Protein AF-A0A519ZBV9-F1 (afdb_monomer_lite)

Radius of gyration: 14.8 Å; chains: 1; bounding box: 34×23×39 Å

Secondary structure (DSSP, 8-state):
--EEEE---TTS-GGG-TTEESS--TTSPPSEEE-TT--EEE----TTSS-S-SSS--HHHHH--TTS---EE-PEEE-

Foldseek 3Di:
DAEAPADDDLVDALVVGLQKDFDDDPPNDFPEEDEVPGDHHYDAAQFLSPQDDPDPDCVSVVPRDPVRTGIDGGDYHYD

Sequence (79 aa):
MSETIIKVDLKKSPYENDMIHNRWHPDIPMVKTVKPGDDFIIECYDWTGGQIANNDSADDVRDVDLSQVHFLSGPVGVE

Structure (mmCIF, N/CA/C/O backbone):
data_AF-A0A519ZBV9-F1
#
_entry.id   AF-A0A519ZBV9-F1
#
loop_
_atom_site.group_PDB
_atom_site.id
_atom_site.type_symbol
_atom_site.label_atom_id
_atom_site.label_alt_id
_atom_site.label_comp_id
_atom_site.label_asym_id
_atom_site.label_entity_id
_atom_site.label_seq_id
_atom_site.pdbx_PDB_ins_code
_atom_site.Cartn_x
_atom_site.Cartn_y
_atom_site.Cartn_z
_atom_site.occupancy
_atom_site.B_iso_or_equiv
_atom_site.auth_seq_id
_atom_site.auth_comp_id
_atom_site.auth_asym_id
_atom_site.auth_atom_id
_atom_site.pdbx_PDB_model_num
ATOM 1 N N . MET A 1 1 ? 5.859 12.939 19.946 1.00 80.38 1 MET A N 1
ATOM 2 C CA . MET A 1 1 ? 6.087 12.596 18.527 1.00 80.38 1 MET A CA 1
ATOM 3 C C . MET A 1 1 ? 5.052 11.555 18.172 1.00 80.38 1 MET A C 1
ATOM 5 O O . MET A 1 1 ? 4.876 10.650 18.979 1.00 80.38 1 MET A O 1
ATOM 9 N N . SER A 1 2 ? 4.339 11.728 17.064 1.00 94.19 2 SER A N 1
ATOM 10 C CA . SER A 1 2 ? 3.294 10.800 16.625 1.00 94.19 2 SER A CA 1
ATOM 11 C C . SER A 1 2 ? 3.872 9.406 16.364 1.00 94.19 2 SER A C 1
ATOM 13 O O . SER A 1 2 ? 5.012 9.283 15.911 1.00 94.19 2 SER A O 1
ATOM 15 N N . GLU A 1 3 ? 3.112 8.361 16.685 1.00 96.88 3 GLU A N 1
ATOM 16 C CA . GLU A 1 3 ? 3.532 6.971 16.484 1.00 96.88 3 GLU A CA 1
ATOM 17 C C . GLU A 1 3 ? 3.359 6.556 15.018 1.00 96.88 3 GLU A C 1
ATOM 19 O O . GLU A 1 3 ? 2.335 6.852 14.401 1.00 96.88 3 GLU A O 1
ATOM 24 N N . THR A 1 4 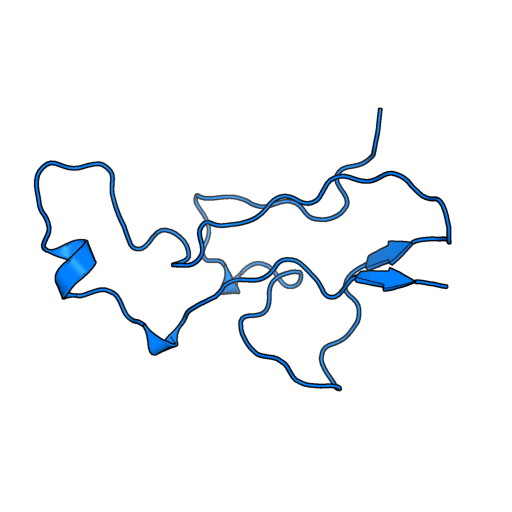? 4.337 5.834 14.462 1.00 98.38 4 THR A N 1
ATOM 25 C CA . THR A 1 4 ? 4.182 5.166 13.162 1.00 98.38 4 THR A CA 1
ATOM 26 C C . THR A 1 4 ? 3.426 3.854 13.338 1.00 98.38 4 THR A C 1
ATOM 28 O O . THR A 1 4 ? 4.010 2.856 13.768 1.00 98.38 4 THR A O 1
ATOM 31 N N . ILE A 1 5 ? 2.139 3.852 12.992 1.00 98.19 5 ILE A N 1
ATOM 32 C CA . ILE A 1 5 ? 1.239 2.714 13.227 1.00 98.19 5 ILE A CA 1
ATOM 33 C C . ILE A 1 5 ? 1.284 1.668 12.108 1.00 98.19 5 ILE A C 1
ATOM 35 O O . ILE A 1 5 ? 1.011 0.500 12.364 1.00 98.19 5 ILE A O 1
ATOM 39 N N . ILE A 1 6 ? 1.667 2.056 10.891 1.00 98.56 6 ILE A N 1
ATOM 40 C CA . ILE A 1 6 ? 1.904 1.141 9.767 1.00 98.56 6 ILE A CA 1
ATOM 41 C C . ILE A 1 6 ? 3.287 1.450 9.211 1.00 98.56 6 ILE A C 1
ATOM 43 O O . ILE A 1 6 ? 3.558 2.588 8.825 1.00 98.56 6 ILE A O 1
ATOM 47 N N . LYS A 1 7 ? 4.153 0.433 9.207 1.00 98.31 7 LYS A N 1
ATOM 48 C CA . LYS A 1 7 ? 5.527 0.518 8.707 1.00 98.31 7 LYS A CA 1
ATOM 49 C C . LYS A 1 7 ? 5.675 -0.223 7.389 1.00 98.31 7 LYS A C 1
ATOM 51 O O . LYS A 1 7 ? 5.023 -1.246 7.175 1.00 98.31 7 LYS A O 1
ATOM 56 N N . VAL A 1 8 ? 6.574 0.266 6.549 1.00 98.50 8 VAL A N 1
ATOM 57 C CA . VAL A 1 8 ? 6.876 -0.278 5.227 1.00 98.50 8 VAL A CA 1
ATOM 58 C C . VAL A 1 8 ? 8.375 -0.555 5.112 1.00 98.50 8 VAL A C 1
ATOM 60 O O . VAL A 1 8 ? 9.207 0.274 5.467 1.00 98.50 8 VAL A O 1
ATOM 63 N N . ASP A 1 9 ? 8.726 -1.730 4.589 1.00 98.19 9 ASP A N 1
ATOM 64 C CA . ASP A 1 9 ? 10.095 -2.069 4.199 1.00 98.19 9 ASP A CA 1
ATOM 65 C C . ASP A 1 9 ? 10.156 -2.157 2.673 1.00 98.19 9 ASP A C 1
ATOM 67 O O . ASP A 1 9 ? 9.730 -3.149 2.091 1.00 98.19 9 ASP A O 1
ATOM 71 N N . LEU A 1 10 ? 10.709 -1.129 2.023 1.00 98.12 10 LEU A N 1
ATOM 72 C CA . LEU A 1 10 ? 10.801 -1.052 0.557 1.00 98.12 10 LEU A CA 1
ATOM 73 C C . LEU A 1 10 ? 11.681 -2.150 -0.070 1.00 98.12 10 LEU A C 1
ATOM 75 O O . LEU A 1 10 ? 11.746 -2.253 -1.291 1.00 98.12 10 LEU A O 1
ATOM 79 N N . LYS A 1 11 ? 12.382 -2.960 0.737 1.00 96.81 11 LYS A N 1
ATOM 80 C CA . LYS A 1 11 ? 13.130 -4.134 0.261 1.00 96.81 11 LYS A CA 1
ATOM 81 C C . LYS A 1 11 ? 12.288 -5.411 0.221 1.00 96.81 11 LYS A C 1
ATOM 83 O O . LYS A 1 11 ? 12.790 -6.429 -0.253 1.00 96.81 11 LYS A O 1
ATOM 88 N N . LYS A 1 12 ? 11.059 -5.382 0.742 1.00 97.75 12 LYS A N 1
ATOM 89 C CA . LYS A 1 12 ? 10.136 -6.520 0.766 1.00 97.75 12 LYS A CA 1
ATOM 90 C C . LYS A 1 12 ? 8.977 -6.303 -0.188 1.00 97.75 12 LYS A C 1
ATOM 92 O O . LYS A 1 12 ? 8.598 -5.174 -0.490 1.00 97.75 12 LYS A O 1
ATOM 97 N N . SER A 1 13 ? 8.398 -7.412 -0.634 1.00 97.75 13 SER A N 1
ATOM 98 C CA . SER A 1 13 ? 7.170 -7.374 -1.415 1.00 97.75 13 SER A CA 1
ATOM 99 C C . SER A 1 13 ? 6.027 -6.776 -0.579 1.00 97.75 13 SER A C 1
ATOM 101 O O . SER A 1 13 ? 5.864 -7.172 0.580 1.00 97.75 13 SER A O 1
ATOM 103 N N . PRO A 1 14 ? 5.176 -5.894 -1.139 1.00 98.19 14 PRO A N 1
ATOM 104 C CA . PRO A 1 14 ? 3.974 -5.424 -0.449 1.00 98.19 14 PRO A CA 1
ATOM 105 C C . PRO A 1 14 ? 3.051 -6.570 -0.008 1.00 98.19 14 PRO A C 1
ATOM 107 O O . PRO A 1 14 ? 2.387 -6.456 1.017 1.00 98.19 14 PRO A O 1
ATOM 110 N N . TYR A 1 15 ? 3.063 -7.694 -0.735 1.00 98.19 15 TYR A N 1
ATOM 111 C CA . TYR A 1 15 ? 2.291 -8.899 -0.412 1.00 98.19 15 TYR A CA 1
ATOM 112 C C . TYR A 1 15 ? 2.781 -9.646 0.842 1.00 98.19 15 TYR A C 1
ATOM 114 O O . TYR A 1 15 ? 2.087 -10.536 1.318 1.00 98.19 15 TYR A O 1
ATOM 122 N N . GLU A 1 16 ? 3.961 -9.315 1.375 1.00 98.31 16 GLU A N 1
ATOM 123 C CA . GLU A 1 16 ? 4.467 -9.859 2.647 1.00 98.31 16 GLU A CA 1
ATOM 124 C C . GLU A 1 16 ? 4.041 -9.018 3.863 1.00 98.31 16 GLU A C 1
ATOM 126 O O . GLU A 1 16 ? 4.368 -9.368 4.998 1.00 98.31 16 GLU A O 1
ATOM 131 N N . ASN A 1 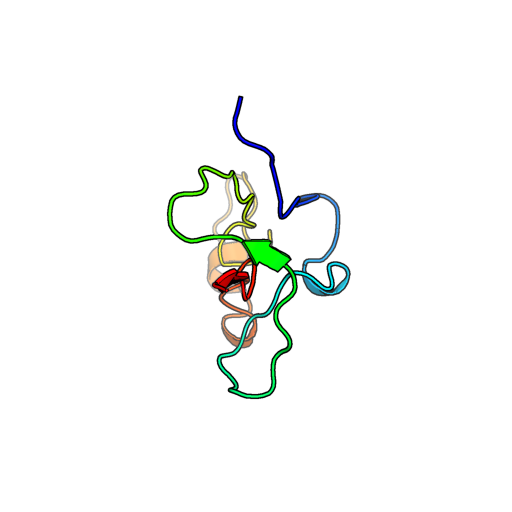17 ? 3.364 -7.884 3.648 1.00 98.31 17 ASN A N 1
ATOM 132 C CA . ASN A 1 17 ? 2.915 -6.998 4.713 1.00 98.31 17 ASN A CA 1
ATOM 133 C C . ASN A 1 17 ? 1.390 -7.058 4.853 1.00 98.31 17 ASN A C 1
ATOM 135 O O . ASN A 1 17 ? 0.666 -6.426 4.089 1.00 98.31 17 ASN A O 1
ATOM 139 N N . ASP A 1 18 ? 0.917 -7.751 5.890 1.00 98.00 18 ASP A N 1
ATOM 140 C CA . ASP A 1 18 ? -0.51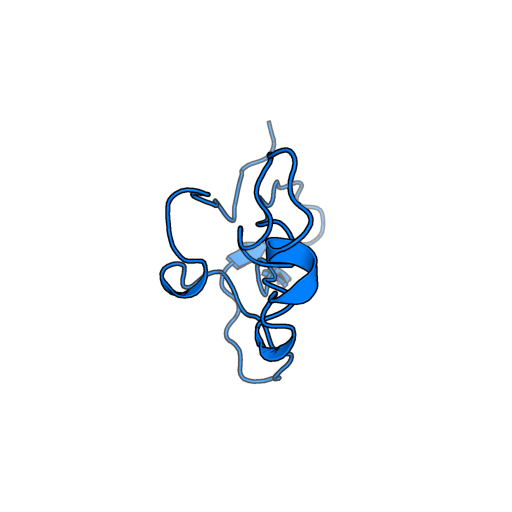3 -7.930 6.191 1.00 98.00 18 ASP A CA 1
ATOM 141 C C . ASP A 1 18 ? -1.262 -6.614 6.500 1.00 98.00 18 ASP A C 1
ATOM 143 O O . ASP A 1 18 ? -2.481 -6.615 6.657 1.00 98.00 18 ASP A O 1
ATOM 147 N N . MET A 1 19 ? -0.551 -5.483 6.607 1.00 98.50 19 MET A N 1
ATOM 148 C CA . MET A 1 19 ? -1.132 -4.142 6.765 1.00 98.50 19 MET A CA 1
ATOM 149 C C . MET A 1 19 ? -1.368 -3.413 5.433 1.00 98.50 19 MET A C 1
ATOM 151 O O . MET A 1 19 ? -1.719 -2.231 5.441 1.00 98.50 19 MET A O 1
ATOM 155 N N . ILE A 1 20 ? -1.120 -4.082 4.304 1.00 98.69 20 ILE A N 1
ATOM 156 C CA . ILE A 1 20 ? -1.240 -3.530 2.956 1.00 98.69 20 ILE A CA 1
ATOM 157 C C . ILE A 1 20 ? -2.318 -4.283 2.180 1.00 98.69 20 ILE A C 1
ATOM 159 O O . ILE A 1 20 ? -2.383 -5.509 2.191 1.00 98.69 20 ILE A O 1
ATOM 163 N N . HIS A 1 21 ? -3.135 -3.545 1.435 1.00 98.75 21 HIS A N 1
ATOM 164 C CA . HIS A 1 21 ? -4.103 -4.107 0.498 1.00 98.75 21 HIS A CA 1
ATOM 165 C C . HIS A 1 21 ? -4.070 -3.339 -0.824 1.00 98.75 21 HIS A C 1
ATOM 167 O O . HIS A 1 21 ? -3.639 -2.192 -0.874 1.00 98.75 21 HIS A O 1
ATOM 173 N N . ASN A 1 22 ? -4.531 -3.950 -1.916 1.00 98.69 22 ASN A N 1
ATOM 174 C CA . ASN A 1 22 ? -4.597 -3.287 -3.226 1.00 98.69 22 ASN A CA 1
ATOM 175 C C . ASN A 1 22 ? -5.980 -3.335 -3.881 1.00 98.69 22 ASN A C 1
ATOM 177 O O . ASN A 1 22 ? -6.133 -3.068 -5.075 1.00 98.69 22 ASN A O 1
ATOM 181 N N . ARG A 1 23 ? -7.009 -3.675 -3.103 1.00 98.62 23 ARG A N 1
ATOM 182 C CA . ARG A 1 23 ? -8.412 -3.695 -3.527 1.00 98.62 23 ARG A CA 1
ATOM 183 C C . ARG A 1 23 ? -9.296 -3.118 -2.443 1.00 98.62 23 ARG A C 1
ATOM 185 O O . ARG A 1 23 ? -8.992 -3.239 -1.262 1.00 98.62 23 ARG A O 1
ATOM 192 N N . TRP A 1 24 ? -10.416 -2.542 -2.854 1.00 98.69 24 TRP A N 1
ATOM 193 C CA . TRP A 1 24 ? -11.479 -2.152 -1.940 1.00 98.69 24 TRP A CA 1
ATOM 194 C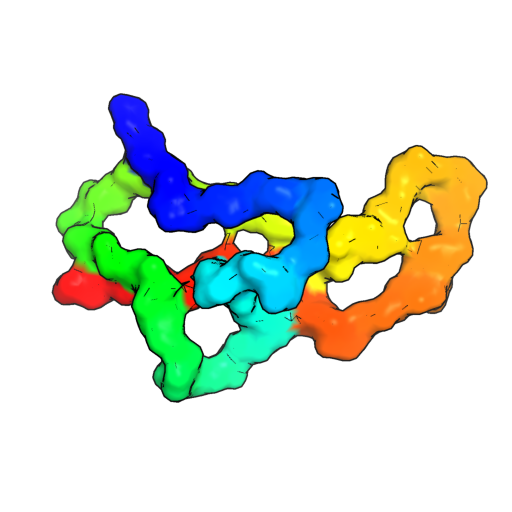 C . TRP A 1 24 ? -12.461 -3.304 -1.793 1.00 98.69 24 TRP A C 1
ATOM 196 O O . TRP A 1 24 ? -13.070 -3.729 -2.773 1.00 98.69 24 TRP A O 1
ATOM 206 N N . HIS A 1 25 ? -12.605 -3.808 -0.573 1.00 98.62 25 HIS A N 1
ATOM 207 C CA . HIS A 1 25 ? -13.600 -4.814 -0.239 1.00 98.62 25 HIS A CA 1
ATOM 208 C C . HIS A 1 25 ? -14.033 -4.618 1.222 1.00 98.62 25 HIS A C 1
ATOM 210 O O . HIS A 1 25 ? -13.165 -4.393 2.067 1.00 98.62 25 HIS A O 1
ATOM 216 N N . PRO A 1 26 ? -15.341 -4.672 1.537 1.00 98.19 26 PRO A N 1
ATOM 217 C CA . PRO A 1 26 ? -15.841 -4.389 2.887 1.00 98.19 26 PRO A CA 1
ATOM 218 C C . PRO A 1 26 ? -15.342 -5.382 3.946 1.00 98.19 26 PRO A C 1
ATOM 220 O O . PRO A 1 26 ? -15.257 -5.026 5.114 1.00 98.19 26 PRO A O 1
ATOM 223 N N . ASP A 1 27 ? -14.972 -6.594 3.533 1.00 98.50 27 ASP A N 1
ATOM 224 C CA . ASP A 1 27 ? -14.510 -7.648 4.447 1.00 98.50 27 ASP A CA 1
ATOM 225 C C . ASP A 1 27 ? -13.001 -7.594 4.752 1.00 98.50 27 ASP A C 1
ATOM 227 O O . ASP A 1 27 ? -12.479 -8.484 5.421 1.00 98.50 27 ASP A O 1
ATOM 231 N N . ILE A 1 28 ? -12.273 -6.585 4.256 1.00 98.62 28 ILE A N 1
ATOM 232 C CA . ILE A 1 28 ? -10.861 -6.408 4.621 1.00 98.62 28 ILE A CA 1
ATOM 233 C C . ILE A 1 28 ? -10.806 -5.964 6.092 1.00 98.62 28 ILE A C 1
ATOM 235 O O . ILE A 1 28 ? -11.397 -4.937 6.436 1.00 98.62 28 ILE A O 1
ATOM 239 N N . PRO A 1 29 ? -10.117 -6.709 6.973 1.00 98.25 29 PRO A N 1
ATOM 240 C CA . PRO A 1 29 ? -10.075 -6.385 8.391 1.00 98.25 29 PRO A CA 1
ATOM 241 C C . PRO A 1 29 ? -9.293 -5.093 8.642 1.00 98.25 29 PRO A C 1
ATOM 243 O O . PRO A 1 29 ? -8.300 -4.813 7.975 1.00 98.25 29 PRO A O 1
ATOM 246 N N . MET A 1 30 ? -9.708 -4.331 9.655 1.00 98.56 30 MET A N 1
ATOM 247 C CA . MET A 1 30 ? -8.935 -3.186 10.143 1.00 98.56 30 MET A CA 1
ATOM 248 C C . MET A 1 30 ? -7.597 -3.681 10.704 1.00 98.56 30 MET A C 1
ATOM 250 O O . MET A 1 30 ? -7.569 -4.560 11.565 1.00 98.56 30 MET A O 1
ATOM 254 N N . VAL A 1 31 ? -6.489 -3.109 10.238 1.00 98.38 31 VAL A N 1
ATOM 255 C CA . VAL A 1 31 ? -5.131 -3.549 10.614 1.00 98.38 31 VAL A CA 1
ATOM 256 C C . VAL A 1 31 ? -4.589 -2.771 11.816 1.00 98.38 31 VAL A C 1
ATOM 258 O O . VAL A 1 31 ? -3.669 -3.217 12.507 1.00 98.38 31 VAL A O 1
ATOM 261 N N . LYS A 1 32 ? -5.199 -1.610 12.085 1.00 98.00 32 LYS A N 1
ATOM 262 C CA . LYS A 1 32 ? -5.008 -0.754 13.260 1.00 98.00 32 LYS A CA 1
ATOM 263 C C . LYS A 1 32 ? -6.321 -0.065 13.624 1.00 98.00 32 LYS A C 1
ATOM 265 O O . LYS A 1 32 ? -7.162 0.146 12.755 1.00 98.00 32 LYS A O 1
ATOM 270 N N . THR A 1 33 ? -6.446 0.326 14.888 1.00 98.12 33 THR A N 1
ATOM 271 C CA . THR A 1 33 ? -7.565 1.121 15.405 1.00 98.12 33 THR A CA 1
ATOM 272 C C . THR A 1 33 ? -7.007 2.331 16.142 1.00 98.12 33 THR A C 1
ATOM 274 O O . THR A 1 33 ? -6.024 2.197 16.870 1.00 98.12 33 THR A O 1
ATOM 277 N N . VAL A 1 34 ? -7.622 3.493 15.938 1.00 98.31 34 VAL A N 1
ATOM 278 C CA . VAL A 1 34 ? -7.272 4.766 16.584 1.00 98.31 34 VAL A CA 1
ATOM 279 C C . VAL A 1 34 ? -8.514 5.414 17.193 1.00 98.31 34 VAL A C 1
ATOM 281 O O . VAL A 1 34 ? -9.644 5.070 16.836 1.00 98.31 34 VAL A O 1
ATOM 284 N N . LYS A 1 35 ? -8.317 6.378 18.091 1.00 98.12 35 LYS A N 1
ATOM 285 C CA . LYS A 1 35 ? -9.401 7.165 18.683 1.00 98.12 35 LYS A CA 1
ATOM 286 C C . LYS A 1 35 ? -9.650 8.451 17.899 1.00 98.12 35 LYS A C 1
ATOM 288 O O . LYS A 1 35 ? -8.726 8.998 17.291 1.00 98.12 35 LYS A O 1
ATOM 293 N N . PRO A 1 36 ? -10.877 8.998 17.946 1.00 98.56 36 PRO A N 1
ATOM 294 C CA . PRO 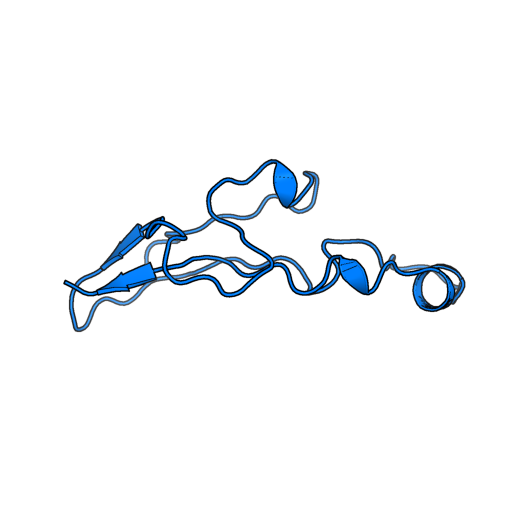A 1 36 ? -11.133 10.340 17.444 1.00 98.56 36 PRO A CA 1
ATOM 295 C C . PRO A 1 36 ? -10.178 11.370 18.071 1.00 98.56 36 PRO A C 1
ATOM 297 O O . PRO A 1 36 ? -10.181 11.571 19.285 1.00 98.56 36 PRO A O 1
ATOM 300 N N . GLY A 1 37 ? -9.386 12.038 17.228 1.00 97.69 37 GLY A N 1
ATOM 301 C CA . GLY A 1 37 ? -8.416 13.060 17.638 1.00 97.69 37 GLY A CA 1
ATOM 302 C C . GLY A 1 37 ? -6.967 12.582 17.788 1.00 97.69 37 GLY A C 1
ATOM 303 O O . GLY A 1 37 ? -6.123 13.407 18.128 1.00 97.69 37 GLY A O 1
ATOM 304 N N . ASP A 1 38 ? -6.665 11.304 17.534 1.00 97.69 38 ASP A N 1
ATOM 305 C CA . ASP A 1 38 ? -5.286 10.799 17.559 1.00 97.69 38 ASP A CA 1
ATOM 306 C C . ASP A 1 38 ? -4.446 11.313 16.373 1.00 97.69 38 ASP A C 1
ATOM 308 O O . ASP A 1 38 ? -4.886 11.286 15.222 1.00 97.69 38 ASP A O 1
ATOM 312 N N . ASP A 1 39 ? -3.191 11.685 16.657 1.00 98.12 39 ASP A N 1
ATOM 313 C CA . ASP A 1 39 ? -2.160 11.986 15.657 1.00 98.12 39 ASP A CA 1
ATOM 314 C C . ASP A 1 39 ? -1.225 10.780 15.461 1.00 98.12 39 ASP A C 1
ATOM 316 O O . ASP A 1 39 ? -0.559 10.330 16.399 1.00 98.12 39 ASP A O 1
ATOM 320 N N . PHE A 1 40 ? -1.081 10.301 14.226 1.00 98.25 40 PHE A N 1
ATOM 321 C CA . PHE A 1 40 ? -0.240 9.147 13.886 1.00 98.25 40 PHE A CA 1
ATOM 322 C C . PHE A 1 40 ? 0.443 9.309 12.521 1.00 98.25 40 PHE A C 1
ATOM 324 O O . PHE A 1 40 ? 0.110 10.189 11.730 1.00 98.25 40 PHE A O 1
ATOM 331 N N . ILE A 1 41 ? 1.423 8.447 12.253 1.00 98.62 41 ILE A N 1
ATOM 332 C CA . ILE A 1 41 ? 2.162 8.371 10.990 1.00 98.62 41 ILE A CA 1
ATOM 333 C C . ILE A 1 41 ? 1.858 7.028 10.317 1.00 98.62 41 ILE A C 1
ATOM 335 O O . ILE A 1 41 ? 1.808 5.982 10.970 1.00 98.62 41 ILE A O 1
ATOM 339 N N . ILE A 1 42 ? 1.687 7.055 8.998 1.00 98.69 42 ILE A N 1
ATOM 340 C CA . ILE A 1 42 ? 1.572 5.874 8.139 1.00 98.69 42 ILE A CA 1
ATOM 341 C C . ILE A 1 42 ? 2.660 5.971 7.076 1.00 98.69 42 ILE A C 1
ATOM 343 O O . ILE A 1 42 ? 2.778 6.990 6.397 1.00 98.69 42 ILE A O 1
ATOM 347 N N . GLU A 1 43 ? 3.453 4.915 6.940 1.00 98.81 43 GLU A N 1
ATOM 348 C CA . GLU A 1 43 ? 4.366 4.750 5.812 1.00 98.81 43 GLU A CA 1
ATOM 349 C C . GLU A 1 43 ? 3.632 4.085 4.643 1.00 98.81 43 GLU A C 1
ATOM 351 O O . GLU A 1 43 ? 2.733 3.262 4.839 1.00 98.81 43 GLU A O 1
ATOM 356 N N . CYS A 1 44 ? 4.025 4.433 3.420 1.00 98.56 44 CYS A N 1
ATOM 357 C CA . CYS A 1 44 ? 3.418 3.936 2.189 1.00 98.56 44 CYS A CA 1
ATOM 358 C C . CYS A 1 44 ? 4.500 3.408 1.248 1.00 98.56 44 CYS A C 1
ATOM 360 O O . CYS A 1 44 ? 5.604 3.954 1.191 1.00 98.56 44 CYS A O 1
ATOM 362 N N . TYR A 1 45 ? 4.153 2.389 0.465 1.00 98.69 45 TYR A N 1
ATOM 363 C CA . TYR A 1 45 ? 4.875 2.104 -0.771 1.00 98.69 45 TYR A CA 1
ATOM 364 C C . TYR A 1 45 ? 4.566 3.193 -1.809 1.00 98.69 45 TYR A C 1
ATOM 366 O O . TYR A 1 45 ? 3.545 3.884 -1.714 1.00 98.69 45 TYR A O 1
ATOM 374 N N . ASP A 1 46 ? 5.408 3.326 -2.836 1.00 98.44 46 ASP A N 1
ATOM 375 C CA . ASP A 1 46 ? 4.917 3.931 -4.071 1.00 98.44 46 ASP A CA 1
ATOM 376 C C . ASP A 1 46 ? 3.785 3.053 -4.641 1.00 98.44 46 ASP A C 1
ATOM 378 O O . ASP A 1 46 ? 3.703 1.853 -4.373 1.00 98.44 46 ASP A O 1
ATOM 382 N N . TRP A 1 47 ? 2.896 3.644 -5.434 1.00 98.62 47 TRP A N 1
ATOM 383 C CA . TRP A 1 47 ? 1.691 2.967 -5.916 1.00 98.62 47 TRP A CA 1
ATOM 384 C C . TRP A 1 47 ? 1.940 1.666 -6.695 1.00 98.62 47 TRP A C 1
ATOM 386 O O . TRP A 1 47 ? 1.063 0.799 -6.700 1.00 98.62 47 TRP A O 1
ATOM 396 N N . THR A 1 48 ? 3.112 1.518 -7.324 1.00 98.44 48 THR A N 1
ATOM 397 C CA . THR A 1 48 ? 3.490 0.317 -8.079 1.00 98.44 48 THR A CA 1
ATOM 398 C C . THR A 1 48 ? 4.096 -0.774 -7.208 1.00 98.44 48 THR A C 1
ATOM 400 O O . THR A 1 48 ? 4.207 -1.907 -7.672 1.00 98.44 48 THR A O 1
ATOM 403 N N . GLY A 1 49 ? 4.469 -0.464 -5.962 1.00 98.06 49 GLY A N 1
ATOM 404 C CA . GLY A 1 49 ? 5.148 -1.399 -5.067 1.00 98.06 49 GLY A CA 1
ATOM 405 C C . GLY A 1 49 ? 6.608 -1.641 -5.447 1.00 98.06 49 GLY A C 1
ATOM 406 O O . GLY A 1 49 ? 7.100 -2.750 -5.262 1.00 98.06 49 GLY A O 1
ATOM 407 N N . GLY A 1 50 ? 7.287 -0.631 -6.001 1.00 97.88 50 GLY A N 1
ATOM 408 C CA . GLY A 1 50 ? 8.697 -0.700 -6.384 1.00 97.88 50 GLY A CA 1
ATOM 409 C C . GLY A 1 50 ? 8.976 -1.253 -7.783 1.00 97.88 50 GLY A C 1
ATOM 410 O O . GLY A 1 50 ? 10.110 -1.643 -8.050 1.00 97.88 50 GLY A O 1
ATOM 411 N N . GLN A 1 51 ? 7.984 -1.304 -8.680 1.00 98.25 51 GLN A N 1
ATOM 412 C CA . GLN A 1 51 ? 8.205 -1.776 -10.056 1.00 98.25 51 GLN A CA 1
ATOM 413 C C . GLN A 1 51 ? 9.037 -0.795 -10.895 1.00 98.25 51 GLN A C 1
ATOM 415 O O . GLN A 1 51 ? 9.717 -1.223 -11.822 1.00 98.25 51 GLN A O 1
ATOM 420 N N . ILE A 1 52 ? 8.989 0.502 -10.575 1.00 98.25 52 ILE A N 1
ATOM 421 C CA . ILE A 1 52 ? 9.726 1.549 -11.295 1.00 98.25 52 ILE A CA 1
ATOM 422 C C . ILE A 1 52 ? 11.060 1.820 -10.603 1.00 98.25 52 ILE A C 1
ATOM 424 O O . ILE A 1 52 ? 11.102 2.143 -9.413 1.00 98.25 52 ILE A O 1
ATOM 428 N N . ALA A 1 53 ? 12.153 1.719 -11.351 1.00 97.31 53 ALA A N 1
ATOM 429 C CA . ALA A 1 53 ? 13.501 1.889 -10.842 1.00 97.31 53 ALA A CA 1
ATOM 430 C C . ALA A 1 53 ? 14.084 3.258 -11.219 1.00 97.31 53 ALA A C 1
ATOM 432 O O . ALA A 1 53 ? 13.765 3.862 -12.237 1.00 97.31 53 ALA A O 1
ATOM 433 N N . ASN A 1 54 ? 14.996 3.755 -10.384 1.00 98.12 54 ASN A N 1
ATOM 434 C CA . ASN A 1 54 ? 15.784 4.939 -10.709 1.00 98.12 54 ASN A CA 1
ATOM 435 C C . ASN A 1 54 ? 16.945 4.535 -11.631 1.00 98.12 54 ASN A C 1
ATOM 437 O O . ASN A 1 54 ? 18.016 4.149 -11.155 1.00 98.12 54 ASN A O 1
ATOM 441 N N . ASN A 1 55 ? 16.694 4.546 -12.937 1.00 97.88 55 ASN A N 1
ATOM 442 C CA . ASN A 1 55 ? 17.658 4.227 -13.984 1.00 97.88 55 ASN A CA 1
ATOM 443 C C . ASN A 1 55 ? 17.391 5.081 -15.247 1.00 97.88 55 ASN A C 1
ATOM 445 O O . ASN A 1 55 ? 16.429 5.844 -15.291 1.00 97.88 55 ASN A O 1
ATOM 449 N N . ASP A 1 56 ? 18.245 4.955 -16.267 1.00 98.44 56 ASP A N 1
ATOM 450 C CA . ASP A 1 56 ? 18.157 5.731 -17.519 1.00 98.44 56 ASP A CA 1
ATOM 451 C C . ASP A 1 56 ? 17.355 5.009 -18.631 1.00 98.44 56 ASP A C 1
ATOM 453 O O . ASP A 1 56 ? 17.585 5.232 -19.822 1.00 98.44 56 ASP A O 1
ATOM 457 N N . SER A 1 57 ? 16.433 4.111 -18.268 1.00 98.44 57 SER A N 1
ATOM 458 C CA . SER A 1 57 ? 15.533 3.401 -19.185 1.00 98.44 57 SER A CA 1
ATOM 459 C C . SER A 1 57 ? 14.067 3.670 -18.837 1.00 98.44 57 SER A C 1
ATOM 461 O O . SER A 1 57 ? 13.723 3.951 -17.698 1.00 98.44 57 SER A O 1
ATOM 463 N N . ALA A 1 58 ? 13.193 3.573 -19.838 1.00 98.56 58 ALA A N 1
ATOM 464 C CA . ALA A 1 58 ? 11.738 3.651 -19.674 1.00 98.56 58 ALA A CA 1
ATOM 465 C C . ALA A 1 58 ? 11.055 2.277 -19.817 1.00 98.56 58 ALA A C 1
ATOM 467 O O . ALA A 1 58 ? 9.830 2.199 -19.937 1.00 98.56 58 ALA A O 1
ATOM 468 N N . ASP A 1 59 ? 11.836 1.195 -19.884 1.00 98.75 59 ASP A N 1
ATOM 469 C CA . ASP A 1 59 ? 11.309 -0.157 -20.085 1.00 98.75 59 ASP A CA 1
ATOM 470 C C . ASP A 1 59 ? 10.407 -0.604 -18.925 1.00 98.75 59 ASP A C 1
ATOM 472 O O . ASP A 1 59 ? 9.371 -1.218 -19.162 1.00 98.75 59 ASP A O 1
ATOM 476 N N . ASP A 1 60 ? 10.745 -0.244 -17.686 1.00 98.50 60 ASP A N 1
ATOM 477 C CA . ASP A 1 60 ? 9.929 -0.549 -16.506 1.00 98.50 60 ASP A CA 1
ATOM 478 C C . ASP A 1 60 ? 8.570 0.161 -16.533 1.00 98.50 60 ASP A C 1
ATOM 480 O O . ASP A 1 60 ? 7.554 -0.438 -16.196 1.00 98.50 60 ASP A O 1
ATOM 484 N N . VAL A 1 61 ? 8.511 1.398 -17.029 1.00 98.69 61 VAL A N 1
ATOM 485 C CA . VAL A 1 61 ? 7.251 2.114 -17.267 1.00 98.69 61 VAL A CA 1
ATOM 486 C C . VAL A 1 61 ? 6.421 1.438 -18.362 1.00 98.69 61 VAL A C 1
ATOM 488 O O . VAL A 1 61 ? 5.198 1.384 -18.246 1.00 98.69 61 VAL A O 1
ATOM 491 N N . ARG A 1 62 ? 7.052 0.928 -19.430 1.00 98.56 62 ARG A N 1
ATOM 492 C CA . ARG A 1 62 ? 6.351 0.194 -20.502 1.00 98.56 62 ARG A CA 1
ATOM 493 C C . ARG A 1 62 ? 5.755 -1.118 -19.986 1.00 98.56 62 ARG A C 1
ATOM 495 O O . ARG A 1 62 ? 4.641 -1.458 -20.378 1.00 98.56 62 ARG A O 1
ATOM 502 N N . ASP A 1 63 ? 6.503 -1.830 -19.146 1.00 98.50 63 ASP A N 1
ATOM 503 C CA . ASP A 1 63 ? 6.221 -3.220 -18.772 1.00 98.50 63 ASP A CA 1
ATOM 504 C C . ASP A 1 63 ? 5.577 -3.373 -17.379 1.00 9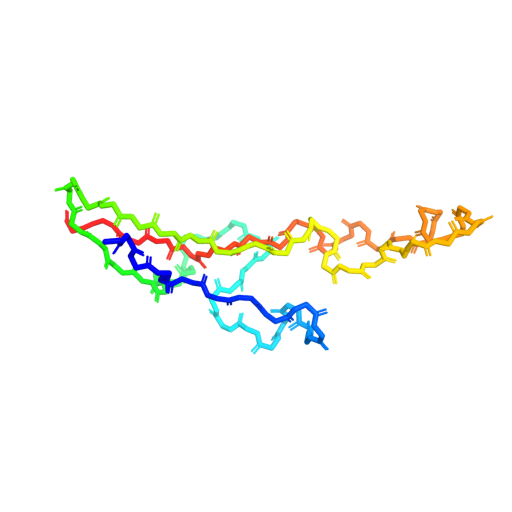8.50 63 ASP A C 1
ATOM 506 O O . ASP A 1 63 ? 5.308 -4.496 -16.950 1.00 98.50 63 ASP A O 1
ATOM 510 N N . VAL A 1 64 ? 5.305 -2.265 -16.678 1.00 98.44 64 VAL A N 1
ATOM 511 C CA . VAL A 1 64 ? 4.653 -2.253 -15.358 1.00 98.44 64 VAL A CA 1
ATOM 512 C C . VAL A 1 64 ? 3.324 -3.022 -15.367 1.00 98.44 64 VAL A C 1
ATOM 514 O O . VAL A 1 64 ? 2.450 -2.812 -16.213 1.00 98.44 64 VAL A O 1
ATOM 517 N N . ASP A 1 65 ? 3.125 -3.887 -14.372 1.00 98.50 65 ASP A N 1
ATOM 518 C CA . ASP A 1 65 ? 1.870 -4.609 -14.182 1.00 98.50 65 ASP A CA 1
ATOM 519 C C . ASP A 1 65 ? 0.843 -3.722 -13.464 1.00 98.50 65 ASP A C 1
ATOM 521 O O . ASP A 1 65 ? 0.736 -3.681 -12.232 1.00 98.50 65 ASP A O 1
ATOM 525 N N . LEU A 1 66 ? 0.044 -3.020 -14.268 1.00 98.44 66 LEU A N 1
ATOM 526 C CA . LEU A 1 66 ? -1.033 -2.149 -13.795 1.00 98.44 66 LEU A CA 1
ATOM 527 C C . LEU A 1 66 ? -2.201 -2.904 -13.143 1.00 98.44 66 LEU A C 1
ATOM 529 O O . LEU A 1 66 ? -3.098 -2.265 -12.598 1.00 98.44 66 LEU A O 1
ATOM 533 N N . SER A 1 67 ? -2.227 -4.239 -13.159 1.00 98.00 67 SER A N 1
ATOM 534 C CA . SER A 1 67 ? -3.232 -4.981 -12.394 1.00 98.00 67 SER A CA 1
ATOM 535 C C . SER A 1 67 ? -2.935 -4.962 -10.890 1.00 98.00 67 SER A C 1
ATOM 537 O O . SER A 1 67 ? -3.856 -5.111 -10.090 1.00 98.00 67 SER A O 1
ATOM 539 N N . GLN A 1 68 ? -1.688 -4.740 -10.468 1.00 97.75 68 GLN A N 1
ATOM 540 C CA . GLN A 1 68 ? -1.310 -4.807 -9.050 1.00 97.75 68 GLN A CA 1
ATOM 541 C C . GLN A 1 68 ? -1.618 -3.525 -8.273 1.00 97.75 68 GLN A C 1
ATOM 543 O O . GLN A 1 68 ? -1.803 -3.584 -7.058 1.00 97.75 68 GLN A O 1
ATOM 548 N N . VAL A 1 69 ? -1.700 -2.379 -8.951 1.00 98.25 69 VAL A N 1
ATOM 549 C CA . VAL A 1 69 ? -1.838 -1.068 -8.300 1.00 98.25 69 VAL A CA 1
ATOM 550 C C . VAL A 1 69 ? -3.221 -0.891 -7.650 1.00 98.25 69 VAL A C 1
ATOM 552 O O . VAL A 1 69 ? -4.211 -1.479 -8.081 1.00 98.25 69 VAL A O 1
ATOM 555 N N . HIS A 1 70 ? -3.381 -0.073 -6.610 1.00 98.75 70 HIS A N 1
ATOM 556 C CA . HIS A 1 70 ? -2.357 0.644 -5.838 1.00 98.75 70 HIS A CA 1
ATOM 557 C C . HIS A 1 70 ? -2.129 -0.106 -4.525 1.00 98.75 70 HIS A C 1
ATOM 559 O O . HIS A 1 70 ? -3.105 -0.569 -3.943 1.00 98.75 70 HIS A O 1
ATOM 565 N N . PHE A 1 71 ? -0.900 -0.180 -4.017 1.00 98.81 71 PHE A N 1
ATOM 566 C CA . PHE A 1 71 ? -0.660 -0.706 -2.669 1.00 98.81 71 PHE A CA 1
ATOM 567 C C . PHE A 1 71 ? -0.986 0.354 -1.608 1.00 98.81 71 PHE A C 1
ATOM 569 O O . PHE A 1 71 ? -0.330 1.391 -1.527 1.00 98.81 71 PHE A O 1
ATOM 576 N N . LEU A 1 72 ? -2.027 0.098 -0.818 1.00 98.88 72 LEU A N 1
ATOM 577 C CA . LEU A 1 72 ? -2.596 1.006 0.175 1.00 98.88 72 LEU A CA 1
ATOM 578 C C . LEU A 1 72 ? -2.285 0.506 1.589 1.00 98.88 72 LEU A C 1
ATOM 580 O O . LEU A 1 72 ? -2.513 -0.663 1.896 1.00 98.88 72 LEU A O 1
ATOM 584 N N . SER A 1 73 ? -1.813 1.403 2.454 1.00 98.88 73 SER A N 1
ATOM 585 C CA . SER A 1 73 ? -1.587 1.128 3.875 1.00 98.88 73 SER A CA 1
ATOM 586 C C . SER A 1 73 ? -2.884 1.274 4.671 1.00 98.88 73 SER A C 1
ATOM 588 O O . SER A 1 73 ? -3.440 2.370 4.757 1.00 98.88 73 SER A O 1
ATOM 590 N N . GLY A 1 74 ? -3.359 0.186 5.274 1.00 98.56 74 GLY A N 1
ATOM 591 C CA . GLY A 1 74 ? -4.610 0.150 6.028 1.00 98.56 74 GLY A CA 1
ATOM 592 C C . GLY A 1 74 ? -5.359 -1.170 5.832 1.00 98.56 74 GLY A C 1
ATOM 593 O O . GLY A 1 74 ? -4.755 -2.157 5.413 1.00 98.56 74 GLY A O 1
ATOM 594 N N . PRO A 1 75 ? -6.675 -1.205 6.106 1.00 98.69 75 PRO A N 1
ATOM 595 C CA . PRO A 1 75 ? -7.526 -0.112 6.594 1.00 98.69 75 PRO A CA 1
ATOM 596 C C . PRO A 1 75 ? -7.278 0.265 8.066 1.00 98.69 75 PRO A C 1
ATOM 598 O O . PRO A 1 75 ? -6.992 -0.598 8.897 1.00 98.69 75 PRO A O 1
ATOM 601 N N . VAL A 1 76 ? -7.423 1.551 8.403 1.00 98.62 76 VAL A N 1
ATOM 602 C CA . VAL A 1 76 ? -7.381 2.039 9.795 1.00 98.62 76 VAL A CA 1
ATOM 603 C C . VAL A 1 76 ? -8.804 2.270 10.291 1.00 98.62 76 VAL A C 1
ATOM 605 O O . VAL A 1 76 ? -9.546 3.064 9.715 1.00 98.62 76 VAL A O 1
ATOM 608 N N . GLY A 1 77 ? -9.176 1.570 11.359 1.00 98.38 77 GLY A N 1
ATOM 609 C CA . GLY A 1 77 ? -10.454 1.742 12.036 1.00 98.38 77 GLY A CA 1
ATOM 610 C C . GLY A 1 77 ? -10.436 2.933 12.989 1.00 98.38 77 GLY A C 1
ATOM 611 O O . GLY A 1 77 ? -9.403 3.257 13.574 1.00 98.38 77 GLY A O 1
ATOM 612 N N . VAL A 1 78 ? -11.599 3.551 13.175 1.00 98.31 78 VAL A N 1
ATOM 613 C CA . VAL A 1 78 ? -11.835 4.586 14.189 1.00 98.31 78 VAL A CA 1
ATOM 614 C C . VAL A 1 78 ? -12.862 4.040 15.180 1.00 98.31 78 VAL A C 1
ATOM 616 O O . VAL A 1 78 ? -13.871 3.490 14.735 1.00 98.31 78 VAL A O 1
ATOM 619 N N . GLU A 1 79 ? -12.571 4.138 16.483 1.00 94.94 79 GLU A N 1
ATOM 620 C CA . GLU A 1 79 ? -13.484 3.731 17.576 1.00 94.94 79 GLU A CA 1
ATOM 621 C C . GLU A 1 79 ? -14.832 4.471 17.560 1.00 94.94 79 GLU A C 1
ATOM 623 O O . GLU A 1 79 ? -14.844 5.698 17.291 1.00 94.94 79 GLU A O 1
#

pLDDT: mean 98.0, std 2.12, range [80.38, 98.88]